Protein AF-A0A6B3IMQ7-F1 (afdb_monomer_lite)

Foldseek 3Di:
DACPPVNPPDDGFAFLLVLLVVLLVLVVVLVCCVVVVDPDDNVVSVVVSVVSLVCSCVFQADPVVLEGAGGGPDPHHDPSCVCCCVSVSDPPPPSSD

Secondary structure (DSSP, 8-state):
-B-TTTT-SSS-B-BHHHHHHHHHHHHHHHHHHHHTSS---HHHHHHHHHHHHHHHHHHSEETTTTEE-SBTT-----GGGGGHHHHTSS-TT-TT-

pLDDT: mean 97.73, std 1.44, range [90.75, 98.88]

Sequence (97 aa):
PDEGIWEVRGPRRHFVHSKVMAWVAVDRTIKLVESGDVEGPLERWYELRDDIHRDVCERGYDKERNTFTQSYGSKELDASLLLIPQMGFLPPDDKRV

Radius of gyration: 14.21 Å; chains: 1; bounding box: 30×32×39 Å

Structure (mmCIF, N/CA/C/O backbone):
data_AF-A0A6B3IMQ7-F1
#
_entry.id   AF-A0A6B3IMQ7-F1
#
loop_
_atom_site.group_PDB
_atom_site.id
_atom_site.type_symbol
_atom_site.label_atom_id
_atom_site.label_alt_id
_atom_site.label_comp_id
_atom_site.label_asym_id
_atom_site.label_entity_id
_atom_site.label_seq_id
_atom_site.pdbx_PDB_ins_code
_atom_site.Cartn_x
_atom_site.Cartn_y
_atom_site.Cartn_z
_atom_site.occupancy
_atom_site.B_iso_or_equiv
_atom_site.auth_seq_id
_atom_site.auth_comp_id
_atom_site.auth_asym_id
_atom_site.auth_atom_id
_atom_site.pdbx_PDB_model_num
ATOM 1 N N . PRO A 1 1 ? 3.195 11.449 5.605 1.00 94.38 1 PRO A N 1
ATOM 2 C CA . PRO A 1 1 ? 1.845 11.594 6.198 1.00 94.38 1 PRO A CA 1
ATOM 3 C C . PRO A 1 1 ? 1.074 12.638 5.385 1.00 94.38 1 PRO A C 1
ATOM 5 O O . PRO A 1 1 ? 1.721 13.435 4.711 1.00 94.38 1 PRO A O 1
ATOM 8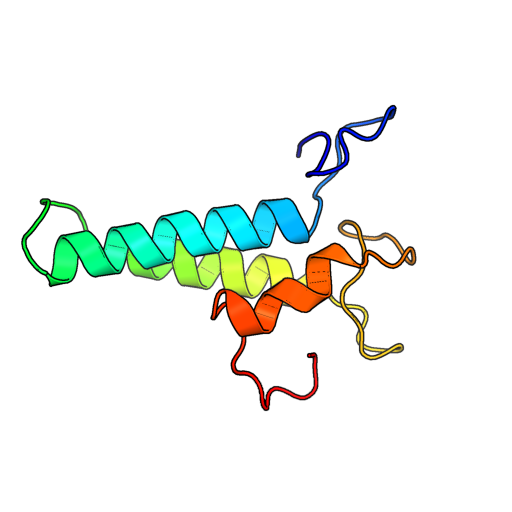 N N . ASP A 1 2 ? -0.249 12.610 5.400 1.00 97.12 2 ASP A N 1
ATOM 9 C CA . ASP A 1 2 ? -1.153 13.441 4.590 1.00 97.12 2 ASP A CA 1
ATOM 10 C C . ASP A 1 2 ? -2.539 13.523 5.258 1.00 97.12 2 ASP A C 1
ATOM 12 O O . ASP A 1 2 ? -2.687 13.150 6.424 1.00 97.12 2 ASP A O 1
ATOM 16 N N . GLU A 1 3 ? -3.516 14.053 4.533 1.00 96.94 3 GLU A N 1
ATOM 17 C CA . GLU A 1 3 ? -4.896 14.313 4.941 1.00 96.94 3 GLU A CA 1
ATOM 18 C C . GLU A 1 3 ? -5.866 13.195 4.494 1.00 96.94 3 GLU A C 1
ATOM 20 O O . GLU A 1 3 ? -7.041 13.208 4.862 1.00 96.94 3 GLU A O 1
ATOM 25 N N . GLY A 1 4 ? -5.374 12.196 3.747 1.00 96.38 4 GLY A N 1
ATOM 26 C CA . GLY A 1 4 ? -6.164 11.075 3.236 1.00 96.38 4 GLY A CA 1
ATOM 27 C C . GLY A 1 4 ? -7.104 11.467 2.088 1.00 96.38 4 GLY A C 1
ATOM 28 O O . GLY A 1 4 ? -7.285 12.642 1.782 1.00 96.38 4 GLY A O 1
ATOM 29 N N . ILE A 1 5 ? -7.743 10.473 1.457 1.00 97.06 5 ILE A N 1
ATOM 30 C CA . ILE A 1 5 ? -8.694 10.703 0.345 1.00 97.06 5 ILE A CA 1
ATOM 31 C C . ILE A 1 5 ? -9.935 11.500 0.777 1.00 97.06 5 ILE A C 1
ATOM 33 O O . ILE A 1 5 ? -10.561 12.176 -0.031 1.00 97.06 5 ILE A O 1
ATOM 37 N N . TRP A 1 6 ? -10.268 11.438 2.065 1.00 96.75 6 TRP A N 1
ATOM 38 C CA . TRP A 1 6 ? -11.402 12.140 2.657 1.00 96.75 6 TRP A CA 1
ATOM 39 C C . TRP A 1 6 ? -11.077 13.573 3.100 1.00 96.75 6 TRP A C 1
ATOM 41 O O . TRP A 1 6 ? -11.938 14.216 3.695 1.00 96.75 6 TRP A O 1
ATOM 51 N N . GLU A 1 7 ? -9.849 14.054 2.868 1.00 96.12 7 GLU A N 1
ATOM 52 C CA . GLU A 1 7 ? -9.374 15.373 3.310 1.00 96.12 7 GLU A CA 1
ATOM 53 C C . GLU A 1 7 ? -9.690 15.645 4.794 1.00 96.12 7 GLU A C 1
ATOM 55 O O . GLU A 1 7 ? -10.259 16.676 5.175 1.00 96.12 7 GLU A O 1
ATOM 60 N N . VAL A 1 8 ? -9.356 14.672 5.648 1.00 93.12 8 VAL A N 1
ATOM 61 C CA . VAL A 1 8 ? -9.725 14.667 7.065 1.00 93.12 8 VAL A CA 1
ATOM 62 C C . VAL A 1 8 ? -9.207 15.934 7.740 1.00 93.12 8 VAL A C 1
ATOM 64 O O . VAL A 1 8 ? -8.011 16.230 7.743 1.00 93.12 8 VAL A O 1
ATOM 67 N N . ARG A 1 9 ? -10.115 16.673 8.384 1.00 92.31 9 ARG A N 1
ATOM 68 C CA . ARG A 1 9 ? -9.758 17.837 9.200 1.00 92.31 9 ARG A CA 1
ATOM 69 C C . ARG A 1 9 ? -9.108 17.350 10.493 1.00 92.31 9 ARG A C 1
ATOM 71 O O . ARG A 1 9 ? -9.784 16.857 11.391 1.00 92.31 9 ARG A O 1
ATOM 78 N N . GLY A 1 10 ? -7.789 17.464 10.581 1.00 90.75 10 GLY A N 1
ATOM 79 C CA . GLY A 1 10 ? -7.033 16.998 11.737 1.00 90.75 10 GLY A CA 1
ATOM 80 C C . GLY A 1 10 ? -5.528 16.950 11.480 1.00 90.75 10 GLY A C 1
ATOM 81 O O . GLY A 1 10 ? -5.054 17.483 10.477 1.00 90.75 10 GLY A O 1
ATOM 82 N N . PRO A 1 11 ? -4.753 16.333 12.389 1.00 93.31 11 PRO A N 1
ATOM 83 C CA . PRO A 1 11 ? -3.330 16.135 12.163 1.00 93.31 11 PRO A CA 1
ATOM 84 C C . PRO A 1 11 ? -3.106 15.208 10.967 1.00 93.31 11 PRO A C 1
ATOM 86 O O . PRO A 1 11 ? -3.855 14.251 10.766 1.00 93.31 11 PRO A O 1
ATOM 89 N N . ARG A 1 12 ? -2.023 15.451 10.224 1.00 96.94 12 ARG A N 1
ATOM 90 C CA . ARG A 1 12 ? -1.589 14.566 9.139 1.00 96.94 12 ARG A CA 1
ATOM 91 C C . ARG A 1 12 ? -1.248 13.187 9.694 1.00 96.94 12 ARG A C 1
ATOM 93 O O . ARG A 1 12 ? -0.528 13.076 10.688 1.00 96.94 12 ARG A O 1
ATOM 100 N N . ARG A 1 13 ? -1.714 12.131 9.031 1.00 97.75 13 ARG A N 1
ATOM 101 C CA . ARG A 1 13 ? -1.494 10.737 9.449 1.00 97.75 13 ARG A CA 1
ATOM 102 C C . ARG A 1 13 ? -0.874 9.923 8.324 1.00 97.75 13 ARG A C 1
ATOM 104 O O . ARG A 1 13 ? -0.745 10.374 7.193 1.00 97.75 13 ARG A O 1
ATOM 111 N N . HIS A 1 14 ? -0.424 8.719 8.648 1.00 98.25 14 HIS A N 1
ATOM 112 C CA . HIS A 1 14 ? -0.072 7.722 7.643 1.00 98.25 14 HIS A CA 1
ATOM 113 C C . HIS A 1 14 ? -1.336 6.948 7.268 1.00 98.25 14 HIS A C 1
ATOM 115 O O . HIS A 1 14 ? -1.562 5.864 7.801 1.00 98.25 14 HIS A O 1
ATOM 121 N N . PHE A 1 15 ? -2.187 7.541 6.427 1.00 98.62 15 PHE A N 1
ATOM 122 C CA . PHE A 1 15 ? -3.408 6.888 5.956 1.00 98.62 15 PHE A CA 1
ATOM 123 C C . PHE A 1 15 ? -3.064 5.677 5.084 1.00 98.62 15 PHE A C 1
ATOM 125 O O . PHE A 1 15 ? -2.236 5.778 4.176 1.00 98.62 15 PHE A O 1
ATOM 132 N N . VAL A 1 16 ? -3.687 4.529 5.366 1.00 98.75 16 VAL A N 1
ATOM 133 C CA . VAL A 1 16 ? -3.365 3.269 4.677 1.00 98.75 16 VAL A CA 1
ATOM 134 C C . VAL A 1 16 ? -3.714 3.367 3.198 1.00 98.75 16 VAL A C 1
ATOM 136 O O . VAL A 1 16 ? -2.878 3.029 2.366 1.00 98.75 16 VAL A O 1
ATOM 139 N N . HIS A 1 17 ? -4.876 3.932 2.856 1.00 98.62 17 HIS A N 1
ATOM 140 C CA . HIS A 1 17 ? -5.257 4.166 1.463 1.00 98.62 17 HIS A CA 1
ATOM 141 C C . HIS A 1 17 ? -4.201 4.990 0.708 1.00 98.62 17 HIS A C 1
ATOM 143 O O . HIS A 1 17 ? -3.755 4.594 -0.365 1.00 98.62 17 HIS A O 1
ATOM 149 N N . SER A 1 18 ? -3.725 6.098 1.283 1.00 98.56 18 SER A N 1
ATOM 150 C CA . SER A 1 18 ? -2.695 6.933 0.652 1.00 98.56 18 SER A CA 1
ATOM 151 C C . SER A 1 18 ? -1.381 6.180 0.433 1.00 98.56 18 SER A C 1
ATOM 153 O O . SER A 1 18 ? -0.717 6.357 -0.588 1.00 98.56 18 SER A O 1
ATOM 155 N N . LYS A 1 19 ? -0.999 5.306 1.370 1.00 98.75 19 LYS A N 1
ATOM 156 C CA . LYS A 1 19 ? 0.190 4.456 1.238 1.00 98.75 19 LYS A CA 1
ATOM 157 C C . LYS A 1 19 ? 0.024 3.372 0.175 1.00 98.75 19 LYS A C 1
ATOM 159 O O . LYS A 1 19 ? 0.946 3.163 -0.608 1.00 98.75 19 LYS A O 1
ATOM 164 N N . VAL A 1 20 ? -1.153 2.757 0.096 1.00 98.81 20 VAL A N 1
ATOM 165 C CA . VAL A 1 20 ? -1.514 1.833 -0.987 1.00 98.81 20 VAL A CA 1
ATOM 166 C C . VAL A 1 20 ? -1.457 2.550 -2.336 1.00 98.81 20 VAL A C 1
ATOM 168 O O . VAL A 1 20 ? -0.862 2.031 -3.271 1.00 98.81 20 VAL A O 1
ATOM 171 N N . MET A 1 21 ? -1.964 3.779 -2.449 1.00 98.81 21 MET A N 1
ATOM 172 C CA . MET A 1 21 ? -1.879 4.535 -3.704 1.00 98.81 21 MET A CA 1
ATOM 173 C C . MET A 1 21 ? -0.443 4.916 -4.084 1.00 98.81 21 MET A C 1
ATOM 175 O O . MET A 1 21 ? -0.107 4.910 -5.268 1.00 98.81 21 MET A O 1
ATOM 179 N N . ALA A 1 22 ? 0.433 5.173 -3.107 1.00 98.75 22 ALA A N 1
ATOM 180 C CA . ALA A 1 22 ? 1.863 5.334 -3.370 1.00 98.75 22 ALA A CA 1
ATOM 181 C C . ALA A 1 22 ? 2.490 4.039 -3.917 1.00 98.75 22 ALA A C 1
ATOM 183 O O . ALA A 1 22 ? 3.262 4.094 -4.871 1.00 98.75 22 ALA A O 1
ATOM 184 N N . TRP A 1 23 ? 2.117 2.877 -3.371 1.00 98.88 23 TRP A N 1
ATOM 185 C CA . TRP A 1 23 ? 2.525 1.579 -3.914 1.00 98.88 23 TRP A CA 1
ATOM 186 C C . TRP A 1 23 ? 2.032 1.382 -5.353 1.00 98.88 23 TRP A C 1
ATOM 188 O O . TRP A 1 23 ? 2.818 1.010 -6.220 1.00 98.88 23 TRP A O 1
ATOM 198 N N . VAL A 1 24 ? 0.760 1.697 -5.629 1.00 98.88 24 VAL A N 1
ATOM 199 C CA . VAL A 1 24 ? 0.167 1.584 -6.973 1.00 98.88 24 VAL A CA 1
ATOM 200 C C . VAL A 1 24 ? 0.930 2.447 -7.972 1.00 98.88 24 VAL A C 1
ATOM 202 O O . VAL A 1 24 ? 1.219 1.986 -9.071 1.00 98.88 24 VAL A O 1
ATOM 205 N N . ALA A 1 25 ? 1.299 3.674 -7.598 1.00 98.75 25 ALA A N 1
ATOM 206 C CA . ALA A 1 25 ? 2.081 4.550 -8.463 1.00 98.75 25 ALA A CA 1
ATOM 207 C C . ALA A 1 25 ? 3.438 3.930 -8.847 1.00 98.75 25 ALA A C 1
ATOM 209 O O . ALA A 1 25 ? 3.823 3.980 -10.017 1.00 98.75 25 ALA A O 1
ATOM 210 N N . VAL A 1 26 ? 4.132 3.291 -7.897 1.00 98.75 26 VAL A N 1
ATOM 211 C CA . VAL A 1 26 ? 5.395 2.588 -8.176 1.00 98.75 26 VAL A CA 1
ATOM 212 C C . VAL A 1 26 ? 5.148 1.350 -9.041 1.00 98.75 26 VAL A C 1
ATOM 214 O O . VAL A 1 26 ? 5.838 1.163 -10.038 1.00 98.75 26 VAL A O 1
ATOM 217 N N . ASP A 1 27 ? 4.127 0.545 -8.735 1.00 98.75 27 ASP A N 1
ATOM 218 C CA . ASP A 1 27 ? 3.786 -0.645 -9.525 1.00 98.75 27 ASP A CA 1
ATOM 219 C C . ASP A 1 27 ? 3.451 -0.307 -10.985 1.00 98.75 27 ASP A C 1
ATOM 221 O O . ASP A 1 27 ? 3.919 -0.971 -11.908 1.00 98.75 27 ASP A O 1
ATOM 225 N N . ARG A 1 28 ? 2.674 0.756 -11.223 1.00 98.56 28 ARG A N 1
ATOM 226 C CA . ARG A 1 28 ? 2.373 1.197 -12.591 1.00 98.56 28 ARG A CA 1
ATOM 227 C C . ARG A 1 28 ? 3.597 1.793 -13.285 1.00 98.56 28 ARG A C 1
ATOM 229 O O . ARG A 1 28 ? 3.752 1.573 -14.480 1.00 98.56 28 ARG A O 1
ATOM 236 N N . THR A 1 29 ? 4.489 2.465 -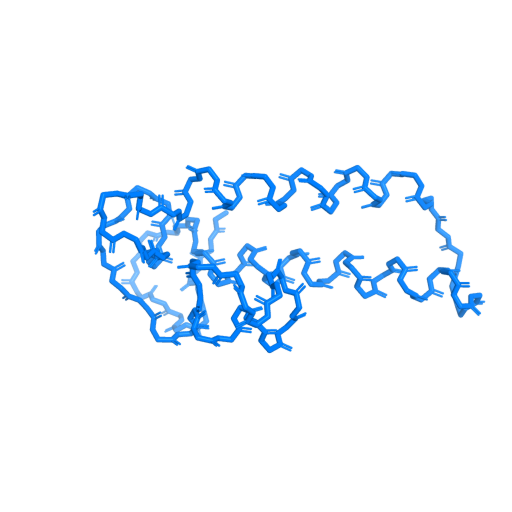12.554 1.00 98.56 29 THR A N 1
ATOM 237 C CA . THR A 1 29 ? 5.781 2.921 -13.099 1.00 98.56 29 THR A CA 1
ATOM 238 C C . THR A 1 29 ? 6.636 1.747 -13.568 1.00 98.56 29 THR A C 1
ATOM 240 O O . THR A 1 29 ? 7.156 1.793 -14.677 1.00 98.56 29 THR A O 1
ATOM 243 N N . ILE A 1 30 ? 6.737 0.675 -12.776 1.00 98.62 30 ILE A N 1
ATOM 244 C CA . ILE A 1 30 ? 7.452 -0.547 -13.172 1.00 98.62 30 ILE A CA 1
ATOM 245 C C . ILE A 1 30 ? 6.885 -1.091 -14.483 1.00 98.62 30 ILE A C 1
ATOM 247 O O . ILE A 1 30 ? 7.643 -1.298 -15.422 1.00 98.62 30 ILE A O 1
ATOM 251 N N . LYS A 1 31 ?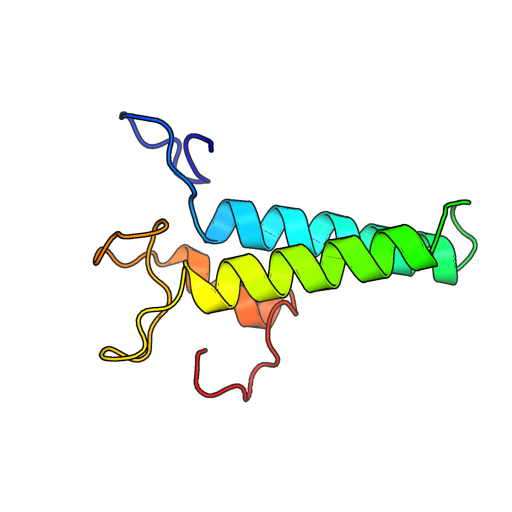 5.556 -1.228 -14.586 1.00 98.31 31 LYS A N 1
ATOM 252 C CA . LYS A 1 31 ? 4.902 -1.730 -15.807 1.00 98.31 31 LYS A CA 1
ATOM 253 C C . LYS A 1 31 ? 5.195 -0.866 -17.033 1.00 98.31 31 LYS A C 1
ATOM 255 O O . LYS A 1 31 ? 5.414 -1.410 -18.110 1.00 98.31 31 LYS A O 1
ATOM 260 N N . LEU A 1 32 ? 5.221 0.459 -16.873 1.00 98.56 32 LEU A N 1
ATOM 261 C CA . LEU A 1 32 ? 5.598 1.373 -17.955 1.00 98.56 32 LEU A CA 1
ATOM 262 C C . LEU A 1 32 ? 7.053 1.149 -18.389 1.00 98.56 32 LEU A C 1
ATOM 264 O O . LEU A 1 32 ? 7.319 1.059 -19.584 1.00 98.56 32 LEU A O 1
ATOM 268 N N . VAL A 1 33 ? 7.981 0.989 -17.442 1.00 98.31 33 VAL A N 1
ATOM 269 C CA . VAL A 1 33 ? 9.390 0.721 -17.769 1.00 98.31 33 VAL A CA 1
ATOM 270 C C . VAL A 1 33 ? 9.557 -0.643 -18.449 1.00 98.31 33 VAL A C 1
ATOM 272 O O . VAL A 1 33 ? 10.233 -0.741 -19.467 1.00 98.31 33 VAL A O 1
ATOM 275 N N . GLU A 1 34 ? 8.901 -1.691 -17.947 1.00 97.94 34 GLU A N 1
ATOM 276 C CA . GLU A 1 34 ? 8.945 -3.034 -18.545 1.00 97.94 34 GLU A CA 1
ATOM 277 C C . GLU A 1 34 ? 8.335 -3.086 -19.949 1.00 97.94 34 GLU A C 1
ATOM 279 O O . GLU A 1 34 ? 8.796 -3.848 -20.797 1.00 97.94 34 GLU A O 1
ATOM 284 N N . SER A 1 35 ? 7.308 -2.272 -20.207 1.00 98.19 35 SER A N 1
ATOM 285 C CA . SER A 1 35 ? 6.695 -2.161 -21.534 1.00 98.19 35 SER A CA 1
ATOM 286 C C . SER A 1 35 ? 7.562 -1.412 -22.553 1.00 98.19 35 SER A C 1
ATOM 288 O O . SER A 1 35 ? 7.308 -1.511 -23.752 1.00 98.19 35 SER A O 1
ATOM 290 N N . GLY A 1 36 ? 8.588 -0.685 -22.096 1.00 97.69 36 GLY A N 1
ATOM 291 C CA . GLY A 1 36 ? 9.428 0.170 -22.935 1.00 97.69 36 GLY A CA 1
ATOM 292 C C . GLY A 1 36 ? 8.844 1.559 -23.218 1.00 97.69 36 GLY A C 1
ATOM 293 O O . GLY A 1 36 ? 9.452 2.317 -23.971 1.00 97.69 36 GLY A O 1
ATOM 294 N N . ASP A 1 37 ? 7.705 1.916 -22.614 1.00 97.81 37 ASP A N 1
ATOM 295 C CA . ASP A 1 37 ? 7.080 3.239 -22.767 1.00 97.81 37 ASP A CA 1
ATOM 296 C C . ASP A 1 37 ? 7.925 4.363 -22.140 1.0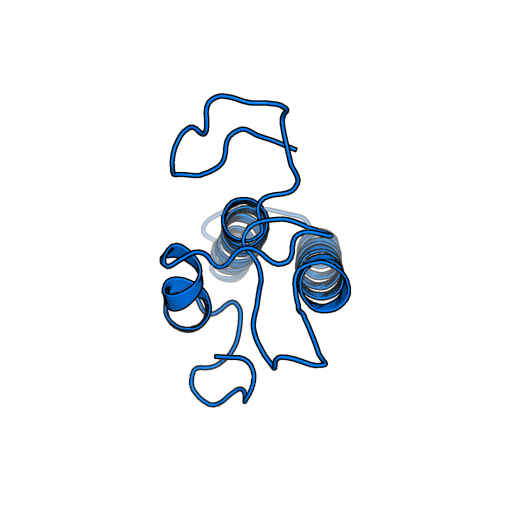0 97.81 37 ASP A C 1
ATOM 298 O O . ASP A 1 37 ? 7.869 5.513 -22.581 1.00 97.81 37 ASP A O 1
ATOM 302 N N . VAL A 1 38 ? 8.703 4.045 -21.098 1.00 97.31 38 VAL A N 1
ATOM 303 C CA . VAL A 1 38 ? 9.605 4.979 -20.406 1.00 97.31 38 VAL A CA 1
ATOM 304 C C . VAL A 1 38 ? 10.887 4.275 -19.951 1.00 97.31 38 VAL A C 1
ATOM 306 O O . VAL A 1 38 ? 10.895 3.073 -19.707 1.00 97.31 38 VAL A O 1
ATOM 309 N N . GLU A 1 39 ? 11.971 5.027 -19.771 1.00 97.38 39 GLU A N 1
ATOM 310 C CA . GLU A 1 39 ? 13.208 4.517 -19.164 1.00 97.38 39 GLU A CA 1
ATOM 311 C C . GLU A 1 39 ? 13.203 4.722 -17.641 1.00 97.38 39 GLU A C 1
ATOM 313 O O . GLU A 1 39 ? 12.705 5.730 -17.131 1.00 97.38 39 GLU A O 1
ATOM 318 N N . GLY A 1 40 ? 13.795 3.793 -16.885 1.00 95.69 40 GLY A N 1
ATOM 319 C CA . GLY A 1 40 ? 13.926 3.946 -15.439 1.00 95.69 40 GLY A CA 1
ATOM 320 C C . GLY A 1 40 ? 14.704 2.819 -14.751 1.00 95.69 40 GLY A C 1
ATOM 321 O O . GLY A 1 40 ? 14.863 1.740 -15.318 1.00 95.69 40 GLY A O 1
ATOM 322 N N . PRO A 1 41 ? 15.191 3.049 -13.518 1.00 97.44 41 PRO A N 1
ATOM 323 C CA . PRO A 1 41 ? 15.946 2.052 -12.758 1.00 97.44 41 PRO A CA 1
ATOM 324 C C . PRO A 1 41 ? 15.013 0.979 -12.168 1.00 97.44 41 PRO A C 1
ATOM 326 O O . PRO A 1 41 ? 14.520 1.139 -11.050 1.00 97.44 41 PRO A O 1
ATOM 329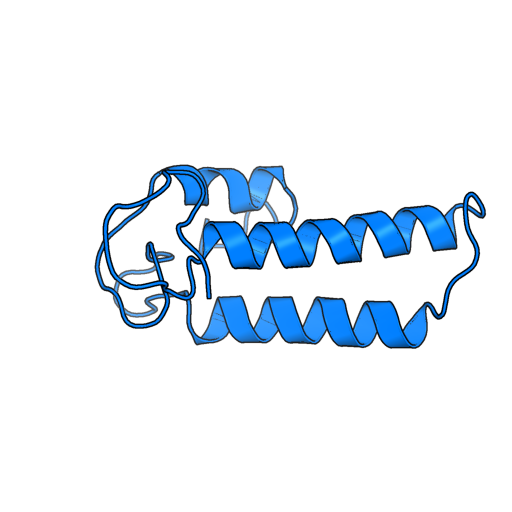 N N . LEU A 1 42 ? 14.755 -0.102 -12.915 1.00 97.88 42 LEU A N 1
ATOM 330 C CA . LEU A 1 42 ? 13.813 -1.163 -12.525 1.00 97.88 42 LEU A CA 1
ATOM 331 C C . LEU A 1 42 ? 14.110 -1.757 -11.148 1.00 97.88 42 LEU A C 1
ATOM 333 O O . LEU A 1 42 ? 13.202 -1.839 -10.325 1.00 97.88 42 LEU A O 1
ATOM 337 N N . GLU A 1 43 ? 15.363 -2.112 -10.864 1.00 97.94 43 GLU A N 1
ATOM 338 C CA . GLU A 1 43 ? 15.752 -2.726 -9.589 1.00 97.94 43 GLU A CA 1
ATOM 339 C C . GLU A 1 43 ? 15.375 -1.834 -8.402 1.00 97.94 43 GLU A C 1
ATOM 341 O O . GLU A 1 43 ? 14.748 -2.288 -7.447 1.00 97.94 43 GLU A O 1
ATOM 346 N N . ARG A 1 44 ? 15.651 -0.530 -8.504 1.00 98.31 44 ARG A N 1
ATOM 347 C CA . ARG A 1 44 ? 15.298 0.442 -7.463 1.00 98.31 44 ARG A CA 1
ATOM 348 C C . ARG A 1 44 ? 13.785 0.558 -7.279 1.00 98.31 44 ARG A C 1
ATOM 350 O O . ARG A 1 44 ? 13.313 0.757 -6.159 1.00 98.31 44 ARG A O 1
ATOM 357 N N . TRP A 1 45 ? 13.018 0.506 -8.366 1.00 98.38 45 TRP A N 1
ATOM 358 C CA . TRP A 1 45 ? 11.563 0.579 -8.277 1.00 98.38 45 TRP A CA 1
ATOM 359 C C . TRP A 1 45 ? 10.967 -0.680 -7.658 1.00 98.38 45 TRP A C 1
ATOM 361 O O . TRP A 1 45 ? 10.041 -0.562 -6.856 1.00 98.38 45 TRP A O 1
ATOM 371 N N . TYR A 1 46 ? 11.522 -1.852 -7.964 1.00 98.62 46 TYR A N 1
ATOM 372 C CA . TYR A 1 46 ? 11.146 -3.104 -7.316 1.00 98.62 46 TYR A CA 1
ATOM 373 C C . TYR A 1 46 ? 11.381 -3.062 -5.810 1.00 98.62 46 TYR A C 1
ATOM 375 O O . TYR A 1 46 ? 10.442 -3.286 -5.048 1.00 98.62 46 TYR A O 1
ATOM 383 N N . GLU A 1 47 ? 12.586 -2.678 -5.386 1.00 98.75 47 GLU A N 1
ATOM 384 C CA . GLU A 1 47 ? 12.922 -2.521 -3.967 1.00 98.75 47 GLU A CA 1
ATOM 385 C C . GLU A 1 47 ? 11.953 -1.561 -3.266 1.00 98.75 47 GLU A C 1
ATOM 387 O O . GLU A 1 47 ? 11.388 -1.885 -2.221 1.00 98.75 47 GLU A O 1
ATOM 392 N N . LEU A 1 48 ? 11.678 -0.402 -3.876 1.00 98.75 48 LEU A N 1
ATOM 393 C CA . LEU A 1 48 ? 10.750 0.572 -3.308 1.00 98.75 48 LEU A CA 1
ATOM 394 C C . LEU A 1 48 ? 9.316 0.032 -3.217 1.00 98.75 48 LEU A C 1
ATOM 396 O O . LEU A 1 48 ? 8.631 0.275 -2.220 1.00 98.75 48 LEU A O 1
ATOM 400 N N . ARG A 1 49 ? 8.838 -0.676 -4.247 1.00 98.69 49 ARG A N 1
ATOM 401 C CA . ARG A 1 49 ? 7.501 -1.282 -4.250 1.00 98.69 49 ARG A CA 1
ATOM 402 C C . ARG A 1 49 ? 7.371 -2.279 -3.099 1.00 98.69 49 ARG A C 1
ATOM 404 O O . ARG A 1 49 ? 6.389 -2.230 -2.356 1.00 98.69 49 ARG A O 1
ATOM 411 N N . ASP A 1 50 ? 8.366 -3.139 -2.925 1.00 98.81 50 ASP A N 1
ATOM 412 C CA . ASP A 1 50 ? 8.367 -4.176 -1.895 1.00 98.81 50 ASP A CA 1
ATOM 413 C C . ASP A 1 50 ? 8.488 -3.576 -0.486 1.00 98.81 50 ASP A C 1
ATOM 415 O O . ASP A 1 50 ? 7.809 -4.020 0.446 1.00 98.81 50 ASP A O 1
ATOM 419 N N . ASP A 1 51 ? 9.273 -2.509 -0.334 1.00 98.81 51 ASP A N 1
ATOM 420 C CA . ASP A 1 51 ? 9.395 -1.757 0.914 1.00 98.81 51 ASP A CA 1
ATOM 421 C C . ASP A 1 51 ? 8.078 -1.098 1.330 1.00 98.81 51 ASP A C 1
ATOM 423 O O . ASP A 1 51 ? 7.672 -1.214 2.490 1.00 98.81 51 ASP A O 1
ATOM 427 N N . ILE A 1 52 ? 7.370 -0.449 0.398 1.00 98.81 52 ILE A N 1
ATOM 428 C CA . ILE A 1 52 ? 6.059 0.150 0.692 1.00 98.81 52 ILE A CA 1
ATOM 429 C C . ILE A 1 52 ? 5.040 -0.946 1.027 1.00 98.81 52 ILE A C 1
ATOM 431 O O . ILE A 1 52 ? 4.280 -0.792 1.985 1.00 98.81 52 ILE A O 1
ATOM 435 N N . HIS A 1 53 ? 5.025 -2.053 0.275 1.00 98.88 53 HIS A N 1
ATOM 436 C CA . HIS A 1 53 ? 4.115 -3.171 0.533 1.00 98.88 53 HIS A CA 1
ATOM 437 C C . HIS A 1 53 ? 4.305 -3.728 1.946 1.00 98.88 53 HIS A C 1
ATOM 439 O O . HIS A 1 53 ? 3.335 -3.891 2.693 1.00 98.88 53 HIS A O 1
ATOM 445 N N . ARG A 1 54 ? 5.563 -3.974 2.332 1.00 98.81 54 ARG A N 1
ATOM 446 C CA . ARG A 1 54 ? 5.929 -4.462 3.662 1.00 98.81 54 ARG A CA 1
ATOM 447 C C . ARG A 1 54 ? 5.532 -3.474 4.759 1.00 98.81 54 ARG A C 1
ATOM 449 O O . ARG A 1 54 ? 4.831 -3.877 5.683 1.00 98.81 54 ARG A O 1
ATOM 456 N N . ASP A 1 55 ? 5.881 -2.190 4.628 1.00 98.75 55 ASP A N 1
ATOM 457 C CA . ASP A 1 55 ? 5.535 -1.143 5.609 1.00 98.75 55 ASP A CA 1
ATOM 458 C C . ASP A 1 55 ? 4.015 -1.054 5.838 1.00 98.75 55 ASP A C 1
ATOM 460 O O . ASP A 1 55 ? 3.560 -1.001 6.983 1.00 98.75 55 ASP A O 1
ATOM 464 N N . VAL A 1 56 ? 3.212 -1.113 4.769 1.00 98.75 56 VAL A N 1
ATOM 465 C CA . VAL A 1 56 ? 1.742 -1.094 4.860 1.00 98.75 56 VAL A CA 1
ATOM 466 C C . VAL A 1 56 ? 1.197 -2.353 5.530 1.00 98.75 56 VAL A C 1
ATOM 468 O O . VAL A 1 56 ? 0.347 -2.249 6.415 1.00 98.75 56 VAL A O 1
ATOM 471 N N . CYS A 1 57 ? 1.682 -3.536 5.149 1.00 98.38 57 CYS A N 1
ATOM 472 C CA . CYS A 1 57 ? 1.233 -4.800 5.735 1.00 98.38 57 CYS A CA 1
ATOM 473 C C . CYS A 1 57 ? 1.615 -4.937 7.214 1.00 98.38 57 CYS A C 1
ATOM 475 O O . CYS A 1 57 ? 0.896 -5.580 7.975 1.00 98.38 57 CYS A O 1
ATOM 477 N N . GLU A 1 58 ? 2.738 -4.356 7.631 1.00 98.19 58 GLU A N 1
ATOM 478 C CA . GLU A 1 58 ? 3.206 -4.418 9.017 1.00 98.19 58 GLU A CA 1
ATOM 479 C C . GLU A 1 58 ? 2.517 -3.392 9.918 1.00 98.19 58 GLU A C 1
ATOM 481 O O . GLU A 1 58 ? 2.250 -3.685 11.082 1.00 98.19 58 GLU A O 1
ATOM 486 N N . ARG A 1 59 ? 2.235 -2.190 9.402 1.00 98.44 59 ARG A N 1
ATOM 487 C CA . ARG A 1 59 ? 1.822 -1.043 10.233 1.00 98.44 59 ARG A CA 1
ATOM 488 C C . ARG A 1 59 ? 0.384 -0.591 10.014 1.00 98.44 59 ARG A C 1
ATOM 490 O O . ARG A 1 59 ? -0.167 0.101 10.870 1.00 98.44 59 ARG A O 1
ATOM 497 N N . GLY A 1 60 ? -0.202 -0.940 8.872 1.00 98.19 60 GLY A N 1
ATOM 498 C CA . GLY A 1 60 ? -1.582 -0.623 8.505 1.00 98.19 60 GLY A CA 1
ATOM 499 C C . GLY A 1 60 ? -2.578 -1.749 8.767 1.00 98.19 60 GLY A C 1
ATOM 500 O O . GLY A 1 60 ? -3.773 -1.537 8.575 1.00 98.19 60 GLY A O 1
ATOM 501 N N . TYR A 1 61 ? -2.107 -2.928 9.183 1.00 98.38 61 TYR A N 1
ATOM 502 C CA . TYR A 1 61 ? -2.929 -4.121 9.375 1.00 98.38 61 TYR A CA 1
ATOM 503 C C . TYR A 1 61 ? -3.070 -4.499 10.853 1.00 98.38 61 TYR A C 1
ATOM 505 O O . TYR A 1 61 ? -2.078 -4.696 11.556 1.00 98.38 61 TYR A O 1
ATOM 513 N N . ASP A 1 62 ? -4.309 -4.654 11.312 1.00 98.12 62 ASP A N 1
ATOM 514 C CA . ASP A 1 62 ? -4.644 -5.193 12.626 1.00 98.12 62 ASP A CA 1
ATOM 515 C C . ASP A 1 62 ? -4.818 -6.716 12.517 1.00 98.12 62 ASP A C 1
ATOM 517 O O . ASP A 1 62 ? -5.824 -7.220 12.010 1.00 98.12 62 ASP A O 1
ATOM 521 N N . LYS A 1 63 ? -3.809 -7.457 12.993 1.00 96.38 63 LYS A N 1
ATOM 522 C CA . LYS A 1 63 ? -3.787 -8.928 12.956 1.00 96.38 63 LYS A CA 1
ATOM 523 C C . LYS A 1 63 ? -4.806 -9.569 13.896 1.00 96.38 63 LYS A C 1
ATOM 525 O O . LYS A 1 63 ? -5.252 -10.674 13.608 1.00 96.38 63 LYS A O 1
ATOM 530 N N . GLU A 1 64 ? -5.166 -8.913 14.998 1.00 96.94 64 GLU A N 1
ATOM 531 C CA . GLU A 1 64 ? -6.131 -9.457 15.962 1.00 96.94 64 GLU A CA 1
ATOM 532 C C . GLU A 1 64 ? -7.549 -9.397 15.396 1.00 96.94 64 GLU A C 1
ATOM 534 O O . GLU A 1 64 ? -8.336 -10.326 15.565 1.00 96.94 64 GLU A O 1
ATOM 539 N N . ARG A 1 65 ? -7.863 -8.307 14.691 1.00 97.06 65 ARG A N 1
ATOM 540 C CA . ARG A 1 65 ? -9.177 -8.079 14.076 1.00 97.06 65 ARG A CA 1
ATOM 541 C C . ARG A 1 65 ? -9.272 -8.519 12.618 1.00 97.06 65 ARG A C 1
ATOM 543 O O . ARG A 1 65 ? -10.350 -8.425 12.040 1.00 97.06 65 ARG A O 1
ATOM 550 N N . ASN A 1 66 ? -8.164 -8.978 12.042 1.00 97.19 66 ASN A N 1
ATOM 551 C CA . ASN A 1 66 ? -8.036 -9.391 10.649 1.00 97.19 66 ASN A CA 1
ATOM 552 C C . ASN A 1 66 ? -8.541 -8.323 9.655 1.00 97.19 66 ASN A C 1
ATOM 554 O O . ASN A 1 66 ? -9.386 -8.599 8.808 1.00 97.19 66 ASN A O 1
ATOM 558 N N . THR A 1 67 ? -8.073 -7.079 9.804 1.00 98.19 67 THR A N 1
ATOM 559 C CA . THR A 1 67 ? -8.514 -5.943 8.975 1.00 98.19 67 THR A CA 1
ATOM 560 C C . THR A 1 67 ? -7.424 -4.889 8.835 1.00 98.19 67 THR A C 1
ATOM 562 O O . THR A 1 67 ? -6.683 -4.617 9.779 1.00 98.19 67 THR A O 1
ATOM 565 N N . PHE A 1 68 ? -7.358 -4.220 7.683 1.00 98.62 68 PHE A N 1
ATOM 566 C CA . PHE A 1 68 ? -6.629 -2.956 7.589 1.00 98.62 68 PHE A CA 1
ATOM 567 C C . PHE A 1 68 ? -7.384 -1.843 8.331 1.00 98.62 68 PHE A C 1
ATOM 569 O O . PHE A 1 68 ? -8.614 -1.876 8.437 1.00 98.62 68 PHE A O 1
ATOM 576 N N . THR A 1 69 ? -6.646 -0.867 8.860 1.00 98.50 69 THR A N 1
ATOM 577 C CA . THR A 1 69 ? -7.201 0.281 9.591 1.00 98.50 69 THR A CA 1
ATOM 578 C C . THR A 1 69 ? -6.952 1.584 8.839 1.00 98.50 69 THR A C 1
ATOM 580 O O . THR A 1 69 ? -6.099 1.664 7.961 1.00 98.50 69 THR A O 1
ATOM 583 N N . GLN A 1 70 ? -7.710 2.631 9.159 1.00 98.19 70 GLN A N 1
ATOM 584 C CA . GLN A 1 70 ? -7.698 3.907 8.438 1.00 98.19 70 GLN A CA 1
ATOM 585 C C . GLN A 1 70 ? -6.291 4.512 8.303 1.00 98.19 70 GLN A C 1
ATOM 587 O O . GLN A 1 70 ? -5.915 5.046 7.258 1.00 98.19 70 GLN A O 1
ATOM 592 N N . SER A 1 71 ? -5.498 4.442 9.369 1.00 98.44 71 SER A N 1
ATOM 593 C CA . SER A 1 71 ? -4.139 4.976 9.411 1.00 98.44 71 SER A CA 1
ATOM 594 C C . SER A 1 71 ? -3.290 4.192 10.402 1.00 98.44 71 SER A C 1
ATOM 596 O O . SER A 1 71 ? -3.835 3.643 11.359 1.00 98.44 71 SER A O 1
ATOM 598 N N . TYR A 1 72 ? -1.969 4.206 10.238 1.00 98.38 72 TYR A N 1
ATOM 599 C CA . TYR A 1 72 ? -1.059 3.462 11.116 1.00 98.38 72 TYR A CA 1
ATOM 600 C C . TYR A 1 72 ? -1.293 3.756 12.603 1.00 98.38 72 TYR A C 1
ATOM 602 O O . TYR A 1 72 ? -1.385 4.915 13.014 1.00 98.38 72 TYR A O 1
ATOM 610 N N . GLY A 1 73 ? -1.371 2.688 13.402 1.00 95.62 73 GLY A N 1
ATOM 611 C CA . GLY A 1 73 ? -1.625 2.750 14.845 1.00 95.62 73 GLY A CA 1
ATOM 612 C C . GLY A 1 73 ? -3.067 3.094 15.245 1.00 95.62 73 GLY A C 1
ATOM 613 O O . GLY A 1 73 ? -3.356 3.168 16.436 1.00 95.62 73 GLY A O 1
ATOM 614 N N . SER A 1 74 ? -3.975 3.309 14.287 1.00 95.56 74 SER A N 1
ATOM 615 C CA . SER A 1 74 ? -5.406 3.499 14.552 1.00 95.56 74 SER A CA 1
ATOM 616 C C . SER A 1 74 ? -6.145 2.163 14.645 1.00 95.56 74 SER A C 1
ATOM 618 O O . SER A 1 74 ? -5.737 1.188 14.016 1.00 95.56 74 SER A O 1
ATOM 620 N N . LYS A 1 75 ? -7.270 2.146 15.373 1.00 96.62 75 LYS A N 1
ATOM 621 C CA . LYS A 1 75 ? -8.270 1.061 15.352 1.00 96.62 75 LYS A CA 1
ATOM 622 C C . LYS A 1 75 ? -9.490 1.383 14.477 1.00 96.62 75 LYS A C 1
ATOM 624 O O . LYS A 1 75 ? -10.355 0.521 14.310 1.00 96.62 75 LYS A O 1
ATOM 629 N N . GLU A 1 76 ? -9.565 2.594 13.934 1.00 97.25 76 GLU A N 1
ATOM 630 C CA . GLU A 1 76 ? -10.666 3.026 13.070 1.00 97.25 76 GLU A CA 1
ATOM 631 C C . GLU A 1 76 ? -10.626 2.302 11.722 1.00 97.25 76 GLU A C 1
ATOM 633 O O . GLU A 1 76 ? -9.551 2.047 11.176 1.00 97.25 76 GLU A O 1
ATOM 638 N N . LEU A 1 77 ? -11.800 1.976 11.186 1.00 98.00 77 LEU A N 1
ATOM 639 C CA . LEU A 1 77 ? -11.960 1.355 9.870 1.00 98.00 77 LEU A CA 1
ATOM 640 C C . LEU A 1 77 ? -12.107 2.423 8.781 1.00 98.00 77 LEU A C 1
ATOM 642 O O . LEU A 1 77 ? -12.488 3.557 9.060 1.00 98.00 77 LEU A O 1
ATOM 646 N N . ASP A 1 78 ? -11.840 2.048 7.531 1.00 98.06 78 ASP A N 1
ATOM 647 C CA . ASP A 1 78 ? -12.036 2.927 6.377 1.00 98.06 78 ASP A CA 1
ATOM 648 C C . ASP A 1 78 ? -12.520 2.125 5.163 1.00 98.06 78 ASP A C 1
ATOM 650 O O . ASP A 1 78 ? -11.895 1.144 4.760 1.00 98.06 78 ASP A O 1
ATOM 654 N N . ALA A 1 79 ? -13.643 2.543 4.575 1.00 98.06 79 ALA A N 1
ATOM 655 C CA . ALA A 1 79 ? -14.257 1.861 3.438 1.00 98.06 79 ALA A CA 1
ATOM 656 C C . ALA A 1 79 ? -13.406 1.934 2.159 1.00 98.06 79 ALA A C 1
ATOM 658 O O . ALA A 1 79 ? -13.514 1.057 1.303 1.00 98.06 79 ALA A O 1
ATOM 659 N N . SER A 1 80 ? -12.525 2.934 2.034 1.00 98.25 80 SER A N 1
ATOM 660 C CA . SER A 1 80 ? -11.603 3.045 0.894 1.00 98.25 80 SER A CA 1
ATOM 661 C C . SER A 1 80 ? -10.643 1.853 0.785 1.00 98.25 80 SER A C 1
ATOM 663 O O . SER A 1 80 ? -10.110 1.584 -0.289 1.00 98.25 80 SER A O 1
ATOM 665 N N . LEU A 1 81 ? -10.457 1.089 1.867 1.00 98.44 81 LEU A N 1
ATOM 666 C CA . LEU A 1 81 ? -9.574 -0.079 1.902 1.00 98.44 81 LEU A CA 1
ATOM 667 C C . LEU A 1 81 ? -10.164 -1.303 1.186 1.00 98.44 81 LEU A C 1
ATOM 669 O O . LEU A 1 81 ? -9.416 -2.210 0.835 1.00 98.44 81 LEU A O 1
ATOM 673 N N . LEU A 1 82 ? -11.459 -1.293 0.848 1.00 97.94 82 LEU A N 1
ATOM 674 C CA . LEU A 1 82 ? -12.060 -2.288 -0.052 1.00 97.94 82 LEU A CA 1
ATOM 675 C C . LEU A 1 82 ? -11.482 -2.225 -1.480 1.00 97.94 82 LEU A C 1
ATOM 677 O O . LEU A 1 82 ? -11.651 -3.157 -2.262 1.00 97.94 82 LEU A O 1
ATOM 681 N N . LEU A 1 83 ? -10.780 -1.141 -1.829 1.00 98.25 83 LEU 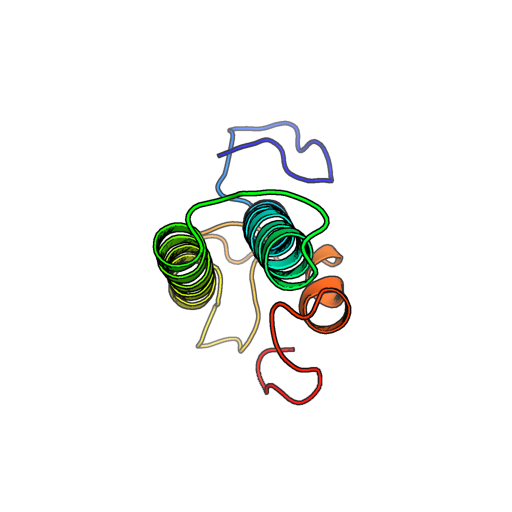A N 1
ATOM 682 C CA . LEU A 1 83 ? -10.101 -0.997 -3.117 1.00 98.25 83 LEU A CA 1
ATOM 683 C C . LEU A 1 83 ? -8.754 -1.733 -3.176 1.00 98.25 83 LEU A C 1
ATOM 685 O O . LEU A 1 83 ? -8.211 -1.887 -4.267 1.00 98.25 83 LEU A O 1
ATOM 689 N N . ILE A 1 84 ? -8.211 -2.210 -2.048 1.00 98.62 84 ILE A N 1
ATOM 690 C CA . ILE A 1 84 ? -6.923 -2.924 -1.995 1.00 98.62 84 ILE A CA 1
ATOM 691 C C . ILE A 1 84 ? -6.824 -4.054 -3.042 1.00 98.62 84 ILE A C 1
ATOM 693 O O . ILE A 1 84 ? -5.875 -4.020 -3.838 1.00 98.62 84 ILE A O 1
ATOM 697 N N . PRO A 1 85 ? -7.771 -5.016 -3.108 1.00 98.31 85 PRO A N 1
ATOM 698 C CA . PRO A 1 85 ? -7.708 -6.083 -4.104 1.00 98.31 85 PRO A CA 1
ATOM 699 C C . PRO A 1 85 ? -7.938 -5.573 -5.529 1.00 98.31 85 PRO A C 1
ATOM 701 O O . PRO A 1 85 ? -7.304 -6.050 -6.468 1.00 98.31 85 PRO A O 1
ATOM 704 N N . GLN A 1 86 ? -8.785 -4.554 -5.709 1.00 98.12 86 GLN A N 1
ATOM 705 C CA . GLN A 1 86 ? -9.061 -3.977 -7.031 1.00 98.12 86 GLN A CA 1
ATOM 706 C C . GLN A 1 86 ? -7.835 -3.283 -7.633 1.00 98.12 86 GLN A C 1
ATOM 708 O O . GLN A 1 86 ? -7.627 -3.318 -8.844 1.00 98.12 86 GLN A O 1
ATOM 713 N N . MET A 1 87 ? -6.999 -2.671 -6.793 1.00 98.19 87 MET A N 1
ATOM 714 C CA . MET A 1 87 ? -5.768 -2.013 -7.232 1.00 98.19 87 MET A CA 1
ATOM 715 C C . MET A 1 87 ? -4.607 -2.996 -7.453 1.00 98.19 87 MET A C 1
ATOM 717 O O . MET A 1 87 ? -3.598 -2.629 -8.071 1.00 98.19 87 MET A O 1
ATOM 721 N N . GLY A 1 88 ? -4.764 -4.246 -7.005 1.00 98.31 88 GLY A N 1
ATOM 722 C CA . GLY A 1 88 ? -3.750 -5.296 -7.069 1.00 98.31 88 GLY A CA 1
ATOM 723 C C . GLY A 1 88 ? -2.676 -5.181 -5.988 1.00 98.31 88 GLY A C 1
ATOM 724 O O . GLY A 1 88 ? -1.608 -5.758 -6.154 1.00 98.31 88 GLY A O 1
ATOM 725 N N . PHE A 1 89 ? -2.934 -4.426 -4.911 1.00 98.75 89 PHE A N 1
ATOM 726 C CA . PHE A 1 89 ? -2.004 -4.325 -3.781 1.00 98.75 89 PHE A CA 1
ATOM 727 C C . PHE A 1 89 ? -1.918 -5.650 -3.014 1.00 98.75 89 PHE A C 1
ATOM 729 O O . PHE A 1 89 ? -0.834 -6.050 -2.608 1.00 98.75 89 PHE A O 1
ATOM 736 N N . LEU A 1 90 ? -3.048 -6.349 -2.880 1.00 98.56 90 LEU A N 1
ATOM 737 C CA . LEU A 1 90 ? -3.126 -7.760 -2.499 1.00 98.56 90 LEU A CA 1
ATOM 738 C C . LEU A 1 90 ? -3.986 -8.509 -3.520 1.00 98.56 90 LEU A C 1
ATOM 740 O O . LEU A 1 90 ? -4.832 -7.880 -4.161 1.00 98.56 90 LEU A O 1
ATOM 744 N N . PRO A 1 91 ? -3.794 -9.824 -3.703 1.00 97.94 91 PRO A N 1
ATOM 745 C CA . PRO A 1 91 ? -4.670 -10.591 -4.571 1.00 97.94 91 PRO A CA 1
ATOM 746 C C . PRO A 1 91 ? -6.079 -10.725 -3.950 1.00 97.94 91 PRO A C 1
ATOM 748 O O . PRO A 1 91 ? -6.210 -10.672 -2.726 1.00 97.94 91 PRO A O 1
ATOM 751 N N . PRO A 1 92 ? -7.144 -10.898 -4.761 1.00 97.19 92 PRO A N 1
ATOM 752 C CA . PRO A 1 92 ? -8.528 -10.963 -4.268 1.00 97.19 92 PRO A CA 1
ATOM 753 C C . PRO A 1 92 ? -8.854 -12.137 -3.332 1.00 97.19 92 PRO A C 1
ATOM 755 O O . PRO A 1 92 ? -9.921 -12.143 -2.731 1.00 97.19 92 PRO A O 1
ATOM 758 N N . ASP A 1 93 ? -7.989 -13.147 -3.258 1.00 97.69 93 ASP A N 1
ATOM 759 C CA . ASP A 1 93 ? -8.112 -14.323 -2.393 1.00 97.69 93 ASP A CA 1
ATOM 760 C C . ASP A 1 93 ? -7.195 -14.265 -1.155 1.00 97.69 93 ASP A C 1
ATOM 762 O O . ASP A 1 93 ? -7.152 -15.212 -0.361 1.00 97.69 93 ASP A O 1
ATOM 766 N N . ASP A 1 94 ? -6.468 -13.159 -0.956 1.00 98.06 94 ASP A N 1
ATOM 767 C CA . ASP A 1 94 ? -5.710 -12.931 0.271 1.00 98.06 94 ASP A CA 1
ATOM 768 C C . ASP A 1 94 ? -6.674 -12.771 1.450 1.00 98.06 94 ASP A C 1
ATOM 770 O O . ASP A 1 94 ? -7.548 -11.917 1.438 1.00 98.06 94 ASP A O 1
ATOM 774 N N . LYS A 1 95 ? -6.478 -13.550 2.519 1.00 96.94 95 LYS A N 1
ATOM 775 C CA . LYS A 1 95 ? -7.360 -13.569 3.704 1.00 96.94 95 LYS A CA 1
ATOM 776 C C . LYS A 1 95 ? -7.491 -12.226 4.437 1.00 96.94 95 LYS A C 1
ATOM 778 O O . LYS A 1 95 ? -8.275 -12.126 5.385 1.00 96.94 95 LYS A O 1
ATOM 783 N N . ARG A 1 96 ? -6.663 -11.243 4.087 1.00 96.81 96 ARG A N 1
ATOM 784 C CA . ARG A 1 96 ? -6.686 -9.889 4.644 1.00 96.81 96 ARG A CA 1
ATOM 785 C C . ARG A 1 96 ? -7.673 -8.962 3.924 1.00 96.81 96 ARG A C 1
ATOM 787 O O . ARG A 1 96 ? -7.879 -7.857 4.429 1.00 96.81 96 ARG A O 1
ATOM 794 N N . VAL A 1 97 ? -8.226 -9.367 2.773 1.00 96.06 97 VAL A N 1
ATOM 795 C CA . VAL A 1 97 ? -9.165 -8.594 1.934 1.00 96.06 97 VAL A CA 1
ATOM 796 C C . VAL A 1 97 ? -10.330 -9.425 1.410 1.00 96.06 97 VAL A C 1
ATOM 798 O O . VAL A 1 97 ? -10.315 -10.661 1.583 1.00 96.06 97 VAL A O 1
#